Protein AF-A0AAU7B2E7-F1 (afdb_monomer)

Structure (mmCIF, N/CA/C/O backbone):
data_AF-A0AAU7B2E7-F1
#
_entry.id   AF-A0AAU7B2E7-F1
#
loop_
_atom_site.group_PDB
_atom_site.id
_atom_site.type_symbol
_atom_site.label_atom_id
_atom_site.label_alt_id
_atom_site.label_comp_id
_atom_site.label_asym_id
_atom_site.label_entity_id
_atom_site.label_seq_id
_atom_site.pdbx_PDB_ins_code
_atom_site.Cartn_x
_atom_site.Cartn_y
_atom_site.Cartn_z
_atom_site.occupancy
_atom_site.B_iso_or_equiv
_atom_site.auth_seq_id
_atom_site.auth_comp_id
_atom_site.auth_asym_id
_atom_site.auth_atom_id
_atom_site.pdbx_PDB_model_num
ATOM 1 N N . MET A 1 1 ? -17.124 -9.472 49.227 1.00 40.75 1 MET A N 1
ATOM 2 C CA . MET A 1 1 ? -16.276 -9.203 48.047 1.00 40.75 1 MET A CA 1
ATOM 3 C C . MET A 1 1 ? -17.217 -8.929 46.895 1.00 40.75 1 MET A C 1
ATOM 5 O O . MET A 1 1 ? -17.703 -9.855 46.265 1.00 40.75 1 MET A O 1
ATOM 9 N N . THR A 1 2 ? -17.604 -7.669 46.744 1.00 43.66 2 THR A N 1
ATOM 10 C CA . THR A 1 2 ? -18.635 -7.241 45.796 1.00 43.66 2 THR A CA 1
ATOM 11 C C . THR A 1 2 ? -17.890 -6.698 44.585 1.00 43.66 2 THR A C 1
ATOM 13 O O . THR A 1 2 ? -17.162 -5.718 44.721 1.00 43.66 2 THR A O 1
ATOM 16 N N . ASN A 1 3 ? -17.969 -7.394 43.449 1.00 48.28 3 ASN A N 1
ATOM 17 C CA . ASN A 1 3 ? -17.273 -7.023 42.218 1.00 48.28 3 ASN A CA 1
ATOM 18 C C . ASN A 1 3 ? -17.810 -5.683 41.703 1.00 48.28 3 ASN A C 1
ATOM 20 O O . ASN A 1 3 ? -18.786 -5.637 40.966 1.00 48.28 3 ASN A O 1
ATOM 24 N N . ALA A 1 4 ? -17.159 -4.592 42.095 1.00 51.28 4 ALA A N 1
ATOM 25 C CA . ALA A 1 4 ? -17.417 -3.238 41.614 1.00 51.28 4 ALA A CA 1
ATOM 26 C C . ALA A 1 4 ? -16.805 -2.988 40.2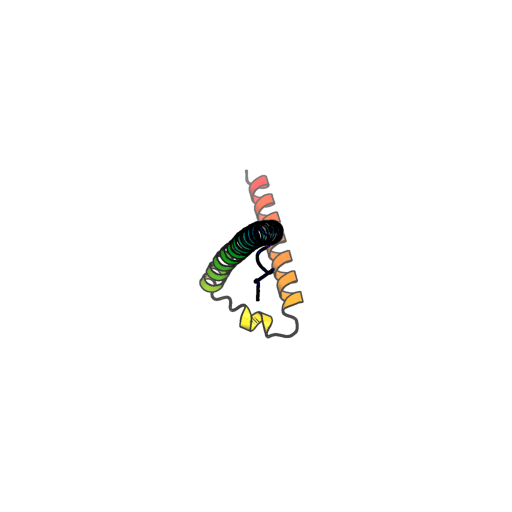17 1.00 51.28 4 ALA A C 1
ATOM 28 O O . ALA A 1 4 ? -16.283 -1.908 39.970 1.00 51.28 4 ALA A O 1
ATOM 29 N N . HIS A 1 5 ? -16.816 -3.994 39.334 1.00 55.50 5 HIS A N 1
ATOM 30 C CA . HIS A 1 5 ? -16.115 -3.951 38.041 1.00 55.50 5 HIS A CA 1
ATOM 31 C C . HIS A 1 5 ? -17.034 -3.904 36.812 1.00 55.50 5 HIS A C 1
ATOM 33 O O . HIS A 1 5 ? -16.524 -3.756 35.713 1.00 55.50 5 HIS A O 1
ATOM 39 N N . ASP A 1 6 ? -18.358 -3.974 36.969 1.00 61.84 6 ASP A N 1
ATOM 40 C CA . ASP A 1 6 ? -19.297 -3.763 35.857 1.00 61.84 6 ASP A CA 1
ATOM 41 C C . ASP A 1 6 ? -20.097 -2.486 36.108 1.00 61.84 6 ASP A C 1
ATOM 43 O O . ASP A 1 6 ? -21.253 -2.510 36.534 1.00 61.84 6 ASP A O 1
ATOM 47 N N . ASN A 1 7 ? -19.453 -1.340 35.889 1.00 67.56 7 ASN A N 1
ATOM 48 C CA . ASN A 1 7 ? -20.177 -0.084 35.774 1.00 67.56 7 ASN A CA 1
ATOM 49 C C . ASN A 1 7 ? -20.796 -0.064 34.364 1.00 67.56 7 ASN A C 1
ATOM 51 O O . ASN A 1 7 ? -20.046 -0.031 33.387 1.00 67.56 7 ASN A O 1
ATOM 55 N N . PRO A 1 8 ? -22.132 -0.127 34.205 1.00 73.06 8 PRO A N 1
ATOM 56 C CA . PRO A 1 8 ? -22.766 -0.237 32.887 1.00 73.06 8 PRO A CA 1
ATOM 57 C C . PRO A 1 8 ? -22.359 0.894 31.927 1.00 73.06 8 PRO A C 1
ATOM 59 O O . PRO A 1 8 ? -22.296 0.676 30.721 1.00 73.06 8 PRO A O 1
ATOM 62 N N . SER A 1 9 ? -21.977 2.058 32.459 1.00 84.75 9 SER A N 1
ATOM 63 C CA . SER A 1 9 ? -21.425 3.178 31.691 1.00 84.75 9 SER A CA 1
ATOM 64 C C . SER A 1 9 ? -20.061 2.883 31.056 1.00 84.75 9 SER A C 1
ATOM 66 O O . SER A 1 9 ? -19.804 3.302 29.932 1.00 84.75 9 SER A O 1
ATOM 68 N N . GLU A 1 10 ? -19.183 2.142 31.731 1.00 88.19 10 GLU A N 1
ATOM 69 C CA . GLU A 1 10 ? -17.870 1.756 31.204 1.00 88.19 10 GLU A CA 1
ATOM 70 C C . GLU A 1 10 ? -18.020 0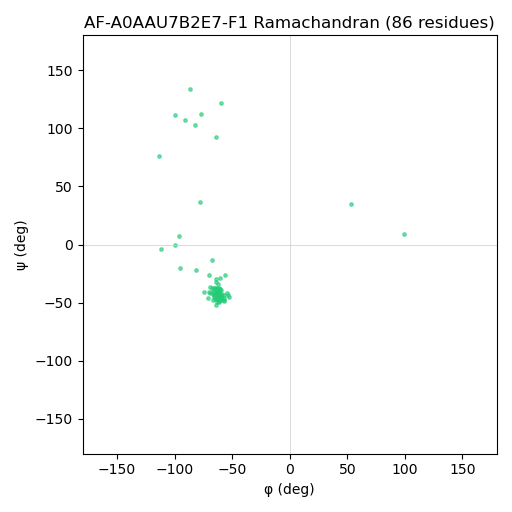.735 30.075 1.00 88.19 10 GLU A C 1
ATOM 72 O O . GLU A 1 10 ? -17.393 0.860 29.023 1.00 88.19 10 GLU A O 1
ATOM 77 N N . VAL A 1 11 ? -18.938 -0.220 30.245 1.00 91.50 11 VAL A N 1
ATOM 78 C CA . VAL A 1 11 ? -19.292 -1.188 29.200 1.00 91.50 11 VAL A CA 1
ATOM 79 C C . VAL A 1 11 ? -19.868 -0.482 27.969 1.00 91.50 11 VAL A C 1
ATOM 81 O O . VAL A 1 11 ? -19.537 -0.846 26.840 1.00 91.50 11 VAL A O 1
ATOM 84 N N . GLU A 1 12 ? -20.707 0.536 28.153 1.00 92.94 12 GLU A N 1
ATOM 85 C CA . GLU A 1 12 ? -21.249 1.342 27.053 1.00 92.94 12 GLU A CA 1
ATOM 86 C C . GLU A 1 12 ? -20.164 2.140 26.320 1.00 92.94 12 GLU A C 1
ATOM 88 O O . GLU A 1 12 ? -20.129 2.121 25.087 1.00 92.94 12 GLU A O 1
ATOM 93 N N . ILE A 1 13 ? -19.237 2.768 27.052 1.00 94.00 13 ILE A N 1
ATOM 94 C CA . ILE A 1 13 ? -18.092 3.488 26.471 1.00 94.00 13 ILE A CA 1
ATOM 95 C C . ILE A 1 13 ? -17.217 2.536 25.651 1.00 94.00 13 ILE A C 1
ATOM 97 O O . ILE A 1 13 ? -16.864 2.842 24.510 1.00 94.00 13 ILE A O 1
ATOM 101 N N . LEU A 1 14 ? -16.902 1.360 26.196 1.00 95.38 14 LEU A N 1
ATOM 102 C CA . LEU A 1 14 ? -16.092 0.362 25.501 1.00 95.38 14 LEU A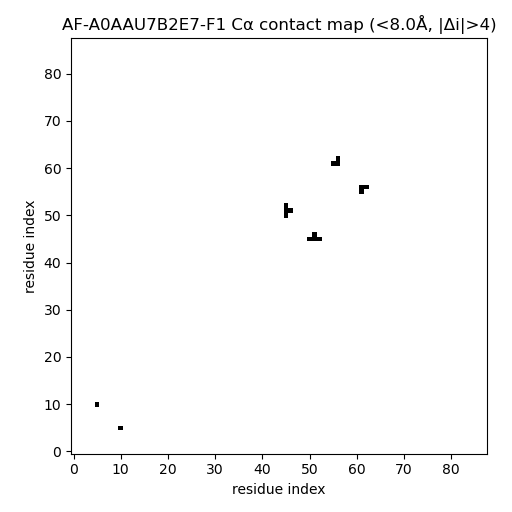 CA 1
ATOM 103 C C . LEU A 1 14 ? -16.786 -0.155 24.241 1.00 95.38 14 LEU A C 1
ATOM 105 O O . LEU A 1 14 ? -16.142 -0.281 23.203 1.00 95.38 14 LEU A O 1
ATOM 109 N N . ARG A 1 15 ? -18.100 -0.405 24.285 1.00 96.00 15 ARG A N 1
ATOM 110 C CA . ARG A 1 15 ? -18.868 -0.812 23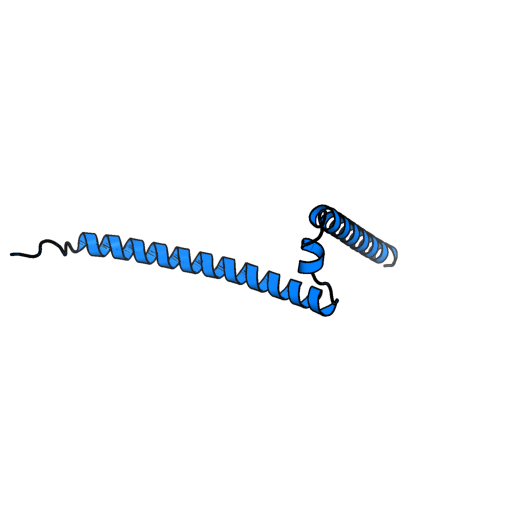.095 1.00 96.00 15 ARG A CA 1
ATOM 111 C C . ARG A 1 15 ? -18.882 0.270 22.023 1.00 96.00 15 ARG A C 1
ATOM 113 O O . ARG A 1 15 ? -18.734 -0.058 20.849 1.00 96.00 15 ARG A O 1
ATOM 120 N N . ALA A 1 16 ? -19.033 1.536 22.410 1.00 95.62 16 ALA A N 1
ATOM 121 C CA . ALA A 1 16 ? -18.963 2.651 21.472 1.00 95.62 16 ALA A CA 1
ATOM 122 C C . ALA A 1 16 ? -17.583 2.725 20.803 1.00 95.62 16 ALA A C 1
ATOM 124 O O . ALA A 1 16 ? -17.497 2.868 19.585 1.00 95.62 16 ALA A O 1
ATOM 125 N N . HIS A 1 17 ? -16.512 2.543 21.578 1.00 96.56 17 HIS A N 1
ATOM 126 C CA . HIS A 1 17 ? -15.154 2.537 21.046 1.00 96.56 17 HIS A CA 1
ATOM 127 C C . HIS A 1 17 ? -14.876 1.333 20.133 1.00 96.56 17 HIS A C 1
ATOM 129 O O . HIS A 1 17 ? -14.275 1.485 19.073 1.00 96.56 17 HIS A O 1
ATOM 135 N N . VAL A 1 18 ? -15.356 0.138 20.490 1.00 98.00 18 VAL A N 1
ATOM 136 C CA . VAL A 1 18 ? -15.261 -1.047 19.622 1.00 98.00 18 VAL A CA 1
ATOM 137 C C . VAL A 1 18 ? -16.006 -0.812 18.311 1.00 98.00 18 VAL A C 1
ATOM 139 O O . VAL A 1 18 ? -15.440 -1.060 17.251 1.00 98.00 18 VAL A O 1
ATOM 142 N N . ALA A 1 19 ? -17.224 -0.268 18.360 1.00 97.44 19 ALA A N 1
ATOM 143 C CA . ALA A 1 19 ? -17.989 0.048 17.156 1.00 97.44 19 ALA A CA 1
ATOM 144 C C . ALA A 1 19 ? -17.262 1.068 16.260 1.00 97.44 19 ALA A C 1
ATOM 146 O O . ALA A 1 19 ? -17.269 0.939 15.036 1.00 97.44 19 ALA A O 1
ATOM 147 N N . GLU A 1 20 ? -16.601 2.062 16.857 1.00 97.38 20 GLU A N 1
ATOM 148 C CA . GLU A 1 20 ? -15.759 3.015 16.131 1.00 97.38 20 GLU A CA 1
ATOM 149 C C . GLU A 1 20 ? -14.569 2.316 15.450 1.00 97.38 20 GLU A C 1
ATOM 151 O O . GLU A 1 20 ? -14.342 2.498 14.252 1.00 97.38 20 GLU A O 1
ATOM 156 N N . LEU A 1 21 ? -13.834 1.475 16.180 1.00 98.44 21 LEU A N 1
ATOM 157 C CA . LEU A 1 21 ? -12.688 0.738 15.644 1.00 98.44 21 LEU A CA 1
ATOM 158 C C . LEU A 1 21 ? -13.091 -0.252 14.546 1.00 98.44 21 LEU A C 1
ATOM 160 O O . LEU A 1 21 ? -12.389 -0.376 13.544 1.00 98.44 21 LEU A O 1
ATOM 164 N N . GLU A 1 22 ? -14.229 -0.928 14.688 1.00 98.50 22 GLU A N 1
ATOM 165 C CA . GLU A 1 22 ? -14.773 -1.817 13.660 1.00 98.50 22 GLU A CA 1
ATOM 166 C C . GLU A 1 22 ? -15.105 -1.052 12.374 1.00 98.50 22 GLU A C 1
ATOM 168 O O . GLU A 1 22 ? -14.807 -1.529 11.274 1.00 98.50 22 GLU A O 1
ATOM 173 N N . GLN A 1 23 ? -15.655 0.163 12.487 1.00 98.25 23 GLN A N 1
ATOM 174 C CA . GLN A 1 23 ? -15.884 1.025 11.325 1.00 98.25 23 GLN A CA 1
ATOM 175 C C . GLN A 1 23 ? -14.573 1.444 10.656 1.00 98.25 23 GLN A C 1
ATOM 177 O O . GLN A 1 23 ? -14.466 1.375 9.427 1.00 98.25 23 GLN A O 1
ATOM 182 N N . GLN A 1 24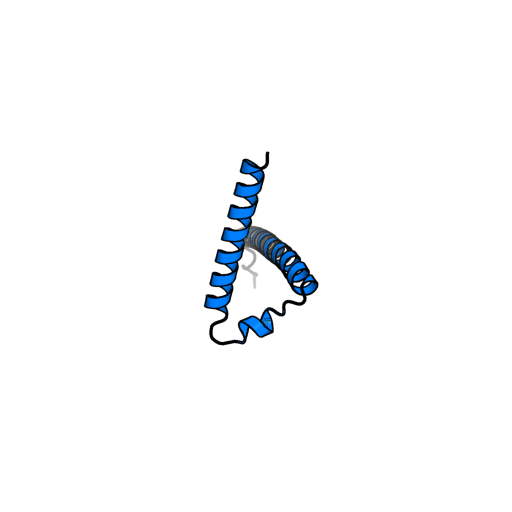 ? -13.567 1.837 11.442 1.00 98.12 24 GLN A N 1
ATOM 183 C CA . GLN A 1 24 ? -12.246 2.192 10.918 1.00 98.12 24 GLN A CA 1
ATOM 184 C C . GLN A 1 24 ? -11.581 0.999 10.216 1.00 98.12 24 GLN A C 1
ATOM 186 O O . GLN A 1 24 ? -11.067 1.142 9.104 1.00 98.12 24 GLN A O 1
ATOM 191 N N . LEU A 1 25 ? -11.656 -0.194 10.812 1.00 98.38 25 LEU A N 1
ATOM 192 C CA . LEU A 1 25 ? -11.121 -1.425 10.234 1.00 98.38 25 LEU A CA 1
ATOM 193 C C . LEU A 1 25 ? -11.829 -1.786 8.923 1.00 98.38 25 LEU A C 1
ATOM 195 O O . LEU A 1 25 ? -11.174 -2.155 7.944 1.00 98.38 25 LEU A O 1
ATOM 199 N N . ALA A 1 26 ? -13.156 -1.645 8.871 1.00 98.19 26 ALA A N 1
ATOM 200 C CA . ALA A 1 26 ? -13.926 -1.883 7.656 1.00 98.19 26 ALA A CA 1
ATOM 201 C C . ALA A 1 26 ? -13.518 -0.919 6.529 1.00 98.19 26 ALA A C 1
ATOM 203 O O . ALA A 1 26 ? -13.350 -1.346 5.384 1.00 98.19 26 ALA A O 1
ATOM 204 N N . GLU A 1 27 ? -13.309 0.364 6.837 1.00 98.12 27 GLU A N 1
ATOM 205 C CA . GLU A 1 27 ? -12.842 1.353 5.860 1.00 98.12 27 GLU A CA 1
ATOM 206 C C . GLU A 1 27 ? -11.417 1.054 5.379 1.00 98.12 27 GLU A C 1
ATOM 208 O O . GLU A 1 27 ? -11.158 1.022 4.173 1.00 98.12 27 GLU A O 1
ATOM 213 N N . GLN A 1 28 ? -10.501 0.737 6.295 1.00 98.31 28 GLN A N 1
ATOM 214 C CA . GLN A 1 28 ? -9.132 0.370 5.942 1.00 98.31 28 GLN A CA 1
ATOM 215 C C . GLN A 1 28 ? -9.085 -0.899 5.078 1.00 98.31 28 GLN A C 1
ATOM 217 O O . GLN A 1 28 ? -8.309 -0.968 4.118 1.00 98.31 28 GLN A O 1
ATOM 222 N N . SER A 1 29 ? -9.942 -1.883 5.367 1.00 98.00 29 SER A N 1
ATOM 223 C CA . SER A 1 29 ? -10.083 -3.098 4.562 1.00 98.00 29 SER A CA 1
ATOM 224 C C . SER A 1 29 ? -10.583 -2.775 3.153 1.00 98.00 29 SER A C 1
ATOM 226 O O . SER A 1 29 ? -9.974 -3.206 2.171 1.00 98.00 29 SER A O 1
ATOM 228 N N . ARG A 1 30 ? -11.621 -1.935 3.018 1.00 98.12 30 ARG A N 1
ATOM 229 C CA . ARG A 1 30 ? -12.112 -1.465 1.710 1.00 98.12 30 ARG A CA 1
ATOM 230 C C . ARG A 1 30 ? -11.016 -0.766 0.906 1.00 98.12 30 ARG A C 1
ATOM 232 O O . ARG A 1 30 ? -10.805 -1.102 -0.263 1.00 98.12 30 ARG A O 1
ATOM 239 N N . ALA A 1 31 ? -10.294 0.166 1.525 1.00 97.62 31 ALA A N 1
ATOM 240 C CA . ALA A 1 31 ? -9.213 0.904 0.878 1.00 97.62 31 ALA A CA 1
ATOM 241 C C . ALA A 1 31 ? -8.077 -0.027 0.423 1.00 97.62 31 ALA A C 1
ATOM 243 O O . ALA A 1 31 ? -7.617 0.057 -0.722 1.00 97.62 31 ALA A O 1
ATOM 244 N N . THR A 1 32 ? -7.672 -0.959 1.289 1.00 98.00 32 THR A N 1
ATOM 245 C CA . THR A 1 32 ? -6.648 -1.970 0.993 1.00 98.00 32 THR A CA 1
ATOM 246 C C . THR A 1 32 ? -7.071 -2.864 -0.165 1.00 98.00 32 THR A C 1
ATOM 248 O O . THR A 1 32 ? -6.328 -2.998 -1.137 1.00 98.00 32 THR A O 1
ATOM 251 N N . ASN A 1 33 ? -8.289 -3.404 -0.126 1.00 97.31 33 ASN A N 1
ATOM 252 C CA . ASN A 1 33 ? -8.821 -4.267 -1.180 1.00 97.31 33 ASN A CA 1
ATOM 253 C C . ASN A 1 33 ? -8.875 -3.543 -2.529 1.00 97.31 33 ASN A C 1
ATOM 255 O O . ASN A 1 33 ? -8.508 -4.114 -3.556 1.00 97.31 33 ASN A O 1
ATOM 259 N N . ALA A 1 34 ? -9.240 -2.259 -2.538 1.00 97.25 34 ALA A N 1
ATOM 260 C CA . ALA A 1 34 ? -9.221 -1.450 -3.750 1.00 97.25 34 ALA A CA 1
ATOM 261 C C . ALA A 1 34 ? -7.795 -1.253 -4.303 1.00 97.25 34 ALA A C 1
ATOM 263 O O . ALA A 1 34 ? -7.598 -1.242 -5.521 1.00 97.25 34 ALA A O 1
ATOM 264 N N . ILE A 1 35 ? -6.786 -1.096 -3.439 1.00 97.12 35 ILE A N 1
ATOM 265 C CA . ILE A 1 35 ? -5.377 -1.029 -3.854 1.00 97.12 35 ILE A CA 1
ATOM 266 C C . ILE A 1 35 ? -4.926 -2.375 -4.427 1.00 97.12 35 ILE A C 1
ATOM 268 O O . ILE A 1 35 ? -4.343 -2.396 -5.511 1.00 97.12 35 ILE A O 1
ATOM 272 N N . VAL A 1 36 ? -5.223 -3.480 -3.739 1.00 97.19 36 VAL A N 1
ATOM 273 C CA . VAL A 1 36 ? -4.856 -4.837 -4.165 1.00 97.19 36 VAL A CA 1
ATOM 274 C C . VAL A 1 36 ? -5.471 -5.165 -5.520 1.00 97.19 36 VAL A C 1
ATOM 276 O O . VAL A 1 36 ? -4.736 -5.557 -6.420 1.00 97.19 36 VAL A O 1
ATOM 279 N N . ALA A 1 37 ? -6.766 -4.912 -5.719 1.00 95.12 37 ALA A N 1
ATOM 280 C CA . ALA A 1 37 ? -7.440 -5.153 -6.995 1.00 95.12 37 ALA A CA 1
ATOM 281 C C . ALA A 1 37 ? -6.777 -4.386 -8.155 1.00 95.12 37 ALA A C 1
ATOM 283 O O . ALA A 1 37 ? -6.466 -4.959 -9.200 1.00 95.12 37 ALA A O 1
ATOM 284 N N . ARG A 1 38 ? -6.463 -3.095 -7.954 1.00 93.81 38 ARG A N 1
ATOM 285 C CA . ARG A 1 38 ? -5.738 -2.290 -8.957 1.00 93.81 38 ARG A CA 1
ATOM 286 C C . ARG A 1 38 ? -4.322 -2.800 -9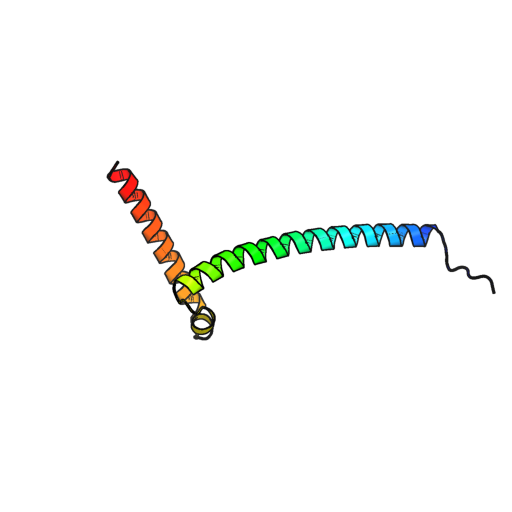.216 1.00 93.81 38 ARG A C 1
ATOM 288 O O . ARG A 1 38 ? -3.797 -2.610 -10.313 1.00 93.81 38 ARG A O 1
ATOM 295 N N . SER A 1 39 ? -3.666 -3.368 -8.210 1.00 91.88 39 SER A N 1
ATOM 296 C CA . SER A 1 39 ? -2.333 -3.954 -8.354 1.00 91.88 39 SER A CA 1
ATOM 297 C C . SER A 1 39 ? -2.386 -5.290 -9.091 1.00 91.88 39 SER A C 1
ATOM 299 O O . SER A 1 39 ? -1.571 -5.499 -9.983 1.00 91.88 39 SER A O 1
ATOM 301 N N . GLN A 1 40 ? -3.376 -6.139 -8.806 1.00 93.62 40 GLN A N 1
ATOM 302 C CA . GLN A 1 40 ? -3.600 -7.411 -9.500 1.00 93.62 40 GLN A CA 1
ATOM 303 C C . GLN A 1 40 ? -3.849 -7.206 -10.995 1.00 93.62 40 GLN A C 1
ATOM 305 O O . GLN A 1 40 ? -3.226 -7.876 -11.812 1.00 93.62 40 GLN A O 1
ATOM 310 N N . GLU A 1 41 ? -4.674 -6.225 -11.374 1.00 91.31 41 GLU A N 1
ATOM 311 C CA . GLU A 1 41 ? -4.886 -5.894 -12.788 1.00 91.31 41 GLU A CA 1
ATOM 312 C C . GLU A 1 41 ? -3.568 -5.507 -13.481 1.00 91.31 41 GLU A C 1
ATOM 314 O O . GLU A 1 41 ? -3.278 -5.942 -14.595 1.00 91.31 41 GLU A O 1
ATOM 319 N N . LYS A 1 42 ? -2.727 -4.704 -12.817 1.00 88.50 42 LYS A N 1
ATOM 320 C CA . LYS A 1 42 ? -1.423 -4.305 -13.366 1.00 88.50 42 LYS A CA 1
ATOM 321 C C . LYS A 1 42 ? -0.464 -5.487 -13.476 1.00 88.50 42 LYS A C 1
ATOM 323 O O . LYS A 1 42 ? 0.220 -5.584 -14.491 1.00 88.50 42 LYS A O 1
ATOM 328 N N . LEU A 1 43 ? -0.413 -6.351 -12.462 1.00 89.25 43 LEU A N 1
ATOM 329 C CA . LEU A 1 43 ? 0.423 -7.553 -12.462 1.00 89.25 43 LEU A CA 1
ATOM 330 C C . LEU A 1 43 ? 0.015 -8.501 -13.587 1.00 89.25 43 LEU A C 1
ATOM 332 O O . LEU A 1 43 ? 0.882 -8.915 -14.346 1.00 89.25 43 LEU A O 1
ATOM 336 N N . TYR A 1 44 ? -1.286 -8.714 -13.796 1.00 88.62 44 TYR A N 1
ATOM 337 C CA . TYR A 1 44 ? -1.793 -9.497 -14.925 1.00 88.62 44 TYR A CA 1
ATOM 338 C C . TYR A 1 44 ? -1.235 -9.005 -16.271 1.00 88.62 44 TYR A C 1
ATOM 340 O O . TYR A 1 44 ? -0.784 -9.796 -17.101 1.00 88.62 44 TYR A O 1
ATOM 348 N N . TRP A 1 45 ? -1.219 -7.687 -16.499 1.00 86.06 45 TRP A N 1
ATOM 349 C CA . TRP A 1 45 ? -0.649 -7.124 -17.727 1.00 86.06 45 TRP A CA 1
ATOM 350 C C . TRP A 1 45 ? 0.870 -7.292 -17.822 1.00 86.06 45 TRP A C 1
ATOM 352 O O . TRP A 1 45 ? 1.381 -7.519 -18.919 1.00 86.06 45 TRP A O 1
ATOM 362 N N . LEU A 1 46 ? 1.588 -7.175 -16.702 1.00 88.19 46 LEU A N 1
ATOM 363 C CA . LEU A 1 46 ? 3.036 -7.393 -16.657 1.00 88.19 46 LEU A CA 1
ATOM 364 C C . LEU A 1 46 ? 3.382 -8.850 -16.975 1.00 88.19 46 LEU A C 1
ATOM 366 O O . LEU A 1 46 ? 4.212 -9.092 -17.850 1.00 88.19 46 LEU A O 1
ATOM 370 N N . GLU A 1 47 ? 2.685 -9.800 -16.354 1.00 87.94 47 GLU A N 1
ATOM 371 C CA . GLU A 1 47 ? 2.818 -11.234 -16.622 1.00 87.94 47 GLU A CA 1
ATOM 372 C C . GLU A 1 47 ? 2.497 -11.556 -18.081 1.00 87.94 47 GLU A C 1
ATOM 374 O O . GLU A 1 47 ? 3.270 -12.232 -18.760 1.00 87.94 47 GLU A O 1
ATOM 379 N N . ARG A 1 48 ? 1.411 -10.993 -18.624 1.00 89.31 48 ARG A N 1
ATOM 380 C CA . ARG A 1 48 ? 1.043 -11.192 -20.032 1.00 89.31 48 ARG A CA 1
ATOM 381 C C . ARG A 1 48 ? 2.118 -10.700 -21.004 1.00 89.31 48 ARG A C 1
ATOM 383 O O . ARG A 1 48 ? 2.242 -11.245 -22.101 1.00 89.31 48 ARG A O 1
ATOM 390 N N . TRP A 1 49 ? 2.903 -9.696 -20.625 1.00 89.25 49 TRP A N 1
ATOM 391 C CA . TRP A 1 49 ? 4.037 -9.195 -21.407 1.00 89.25 49 TRP A CA 1
ATOM 392 C C . TRP A 1 49 ? 5.386 -9.794 -20.988 1.00 89.25 49 TRP A C 1
ATOM 394 O O . TRP A 1 49 ? 6.412 -9.364 -21.511 1.00 89.25 49 TRP A O 1
ATOM 404 N N . HIS A 1 50 ? 5.388 -10.789 -20.093 1.00 85.00 50 HIS A N 1
ATOM 405 C CA . HIS A 1 50 ? 6.588 -11.426 -19.538 1.00 85.00 50 HIS A CA 1
ATOM 406 C C . HIS A 1 50 ? 7.579 -10.411 -18.937 1.00 85.00 50 HIS A C 1
ATOM 408 O O . HIS A 1 50 ? 8.798 -10.567 -19.030 1.00 85.00 50 HIS A O 1
ATOM 414 N N . ILE A 1 51 ? 7.057 -9.339 -18.335 1.00 83.38 51 ILE A N 1
ATOM 415 C CA . ILE A 1 51 ? 7.855 -8.320 -17.656 1.00 83.38 51 ILE A CA 1
ATOM 416 C C . ILE A 1 51 ? 7.992 -8.718 -16.190 1.00 83.38 51 ILE A C 1
ATOM 418 O O .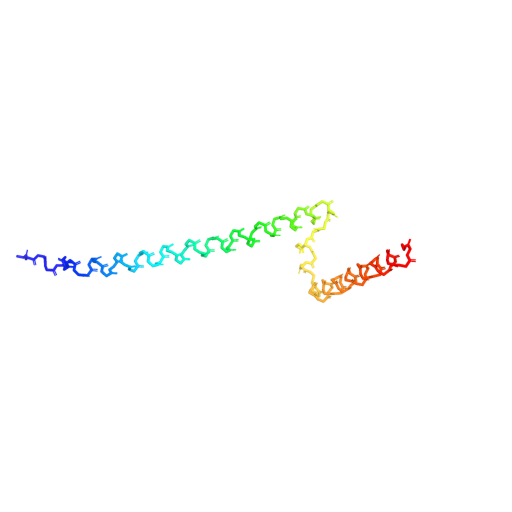 ILE A 1 51 ? 7.055 -8.581 -15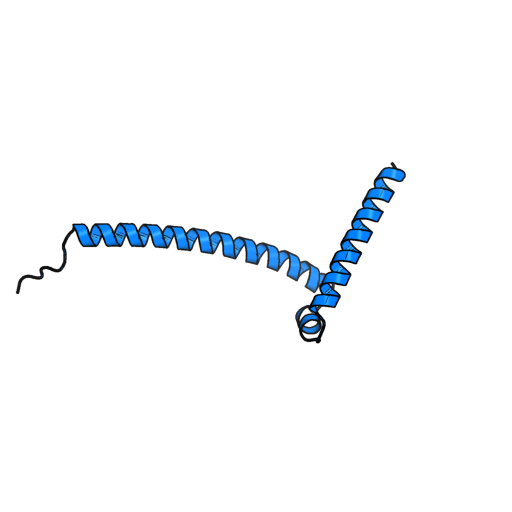.408 1.00 83.38 51 ILE A O 1
ATOM 422 N N . ASP A 1 52 ? 9.188 -9.160 -15.821 1.00 83.44 52 ASP A N 1
ATOM 423 C CA . ASP A 1 52 ? 9.553 -9.449 -14.438 1.00 83.44 52 ASP A CA 1
ATOM 424 C C . ASP A 1 52 ? 9.949 -8.150 -13.717 1.00 83.44 52 ASP A C 1
ATOM 426 O O . ASP A 1 52 ? 11.031 -7.589 -13.935 1.00 83.44 52 ASP A O 1
ATOM 430 N N . LEU A 1 53 ? 9.032 -7.640 -12.890 1.00 79.56 53 LEU A N 1
ATOM 431 C CA . LEU A 1 53 ? 9.242 -6.410 -12.134 1.00 79.56 53 LEU A CA 1
ATOM 432 C C . LEU A 1 53 ? 10.300 -6.587 -11.043 1.00 79.56 53 LEU A C 1
ATOM 434 O O . LEU A 1 53 ? 11.086 -5.664 -10.835 1.00 79.56 53 LEU A O 1
ATOM 438 N N . ASP A 1 54 ? 10.370 -7.748 -10.396 1.00 83.56 54 ASP A N 1
ATOM 439 C CA . ASP A 1 54 ? 11.321 -8.010 -9.314 1.00 83.56 54 ASP A CA 1
ATOM 440 C C . ASP A 1 54 ? 12.752 -7.993 -9.849 1.00 83.56 54 ASP A C 1
ATOM 442 O O . ASP A 1 54 ? 13.627 -7.315 -9.305 1.00 83.56 54 ASP A O 1
ATOM 446 N N . ARG A 1 55 ? 12.978 -8.619 -11.009 1.00 82.50 55 ARG A N 1
ATOM 447 C CA . ARG A 1 55 ? 14.267 -8.558 -11.711 1.00 82.50 55 ARG A CA 1
ATOM 448 C C . ARG A 1 55 ? 14.644 -7.142 -12.142 1.00 82.50 55 ARG A C 1
ATOM 450 O O . ARG A 1 55 ? 15.833 -6.815 -12.193 1.00 82.50 55 ARG A O 1
ATOM 457 N N . ILE A 1 56 ? 13.669 -6.307 -12.500 1.00 81.44 56 ILE A N 1
ATOM 458 C CA . ILE A 1 56 ? 13.915 -4.899 -12.841 1.00 81.44 56 ILE A CA 1
ATOM 459 C C . ILE A 1 56 ? 14.272 -4.109 -11.581 1.00 81.44 56 ILE A C 1
ATOM 461 O O . ILE A 1 56 ? 15.253 -3.368 -11.598 1.00 81.44 56 ILE A O 1
ATOM 465 N N . MET A 1 57 ? 13.517 -4.294 -10.498 1.00 82.44 57 MET A N 1
ATOM 466 C CA . MET A 1 57 ? 13.681 -3.585 -9.228 1.00 82.44 57 MET A CA 1
ATOM 467 C C . MET A 1 57 ? 14.951 -3.985 -8.472 1.00 82.44 57 MET A C 1
ATOM 469 O O . MET A 1 57 ? 15.512 -3.156 -7.761 1.00 82.44 57 MET A O 1
ATOM 473 N N . ALA A 1 58 ? 15.460 -5.199 -8.684 1.00 84.31 58 ALA A N 1
ATOM 474 C CA . ALA A 1 58 ? 16.728 -5.662 -8.124 1.00 84.31 58 ALA A CA 1
ATOM 475 C C . ALA A 1 58 ? 17.965 -4.934 -8.693 1.00 84.31 58 ALA A C 1
ATOM 477 O O . ALA A 1 58 ? 19.059 -5.056 -8.142 1.00 84.31 58 ALA A O 1
ATOM 478 N N . LYS A 1 59 ? 17.833 -4.183 -9.798 1.00 84.31 59 LYS A N 1
ATOM 479 C CA . LYS A 1 59 ? 18.957 -3.454 -10.403 1.00 84.31 59 LYS A CA 1
ATOM 480 C C . LYS A 1 59 ? 19.134 -2.071 -9.761 1.00 84.31 59 LYS A C 1
ATOM 482 O O . LYS A 1 59 ? 18.161 -1.315 -9.672 1.00 84.31 59 LYS A O 1
ATOM 487 N N . PRO A 1 60 ? 20.367 -1.661 -9.404 1.00 73.62 60 PRO A N 1
ATOM 488 C CA . PRO A 1 60 ? 20.624 -0.282 -9.000 1.00 73.62 60 PRO A CA 1
ATOM 489 C C . PRO A 1 60 ? 20.254 0.657 -10.159 1.00 73.62 60 PRO A C 1
ATOM 491 O O . PRO A 1 60 ? 20.748 0.508 -11.274 1.00 73.62 60 PRO A O 1
ATOM 494 N N . GLY A 1 61 ? 19.328 1.591 -9.917 1.00 76.62 61 GLY A N 1
ATOM 495 C CA . GLY A 1 61 ? 18.794 2.496 -10.946 1.00 76.62 61 GLY A CA 1
ATOM 496 C C . GLY A 1 61 ? 17.433 2.106 -11.542 1.00 76.62 61 GLY A C 1
ATOM 497 O O . GLY A 1 61 ? 16.975 2.760 -12.482 1.00 76.62 61 GLY A O 1
ATOM 498 N N . ALA A 1 62 ? 16.745 1.105 -10.983 1.00 78.81 62 ALA A N 1
ATOM 499 C CA . ALA A 1 62 ? 15.403 0.708 -11.416 1.00 78.81 62 ALA A CA 1
ATOM 500 C C . ALA A 1 62 ? 14.391 1.867 -11.419 1.00 78.81 62 ALA A C 1
ATOM 502 O O . ALA A 1 62 ? 13.630 2.023 -12.371 1.00 78.81 62 ALA A O 1
ATOM 503 N N . VAL A 1 63 ? 14.417 2.718 -10.388 1.00 79.06 63 VAL A N 1
ATOM 504 C CA . VAL A 1 63 ? 13.488 3.850 -10.237 1.00 79.06 63 VAL A CA 1
ATOM 505 C C . VAL A 1 63 ? 13.654 4.890 -11.364 1.00 79.06 63 VAL A C 1
ATOM 507 O O . VAL A 1 63 ? 12.660 5.179 -12.036 1.00 79.06 63 VAL A O 1
ATOM 510 N N . PRO A 1 64 ? 14.870 5.402 -11.661 1.00 80.12 64 PRO A N 1
ATOM 511 C CA . PRO A 1 64 ? 15.101 6.252 -12.832 1.00 80.12 64 PRO A CA 1
ATOM 512 C C . PRO A 1 64 ? 14.634 5.639 -14.159 1.00 80.12 64 PRO A C 1
ATOM 514 O O . PRO A 1 64 ? 14.006 6.324 -14.970 1.00 80.12 64 PRO A O 1
ATOM 517 N N . ALA A 1 65 ? 14.904 4.348 -14.383 1.00 78.00 65 ALA A N 1
ATOM 518 C CA . ALA A 1 65 ? 14.500 3.656 -15.606 1.00 78.00 65 ALA A CA 1
ATOM 519 C C . ALA A 1 65 ? 12.969 3.577 -15.738 1.00 78.00 65 ALA A C 1
ATOM 521 O O . ALA A 1 65 ? 12.415 3.825 -16.812 1.00 78.00 65 ALA A O 1
ATOM 522 N N . LEU A 1 66 ? 12.270 3.303 -14.635 1.00 78.88 66 LEU A N 1
ATOM 523 C CA . LEU A 1 66 ? 10.810 3.250 -14.590 1.00 78.88 66 LEU A CA 1
ATOM 524 C C . LEU A 1 66 ? 10.183 4.613 -14.917 1.00 78.88 66 LEU A C 1
ATOM 526 O O . LEU A 1 66 ? 9.212 4.687 -15.674 1.00 78.88 66 LEU A O 1
ATOM 530 N N . GLU A 1 67 ? 10.764 5.699 -14.408 1.00 81.25 67 GLU A N 1
ATOM 531 C CA . GLU A 1 67 ? 10.324 7.063 -14.719 1.00 81.25 67 GLU A CA 1
ATOM 532 C C . GLU A 1 67 ? 10.556 7.436 -16.190 1.00 81.25 67 GLU A C 1
ATOM 534 O O . GLU A 1 67 ? 9.681 8.035 -16.826 1.00 81.25 67 GLU A O 1
ATOM 539 N N . ALA A 1 68 ? 11.680 7.021 -16.782 1.00 79.12 68 ALA A N 1
ATOM 540 C CA . ALA A 1 68 ? 11.933 7.208 -18.211 1.00 79.12 68 ALA A CA 1
ATOM 541 C C . ALA A 1 68 ? 10.884 6.479 -19.074 1.00 79.12 68 ALA A C 1
ATOM 543 O O . ALA A 1 68 ? 10.319 7.065 -20.004 1.00 79.12 68 ALA A O 1
ATOM 544 N N . VAL A 1 69 ? 10.546 5.235 -18.721 1.00 82.06 69 VAL A N 1
ATOM 545 C CA . VAL A 1 69 ? 9.514 4.445 -19.414 1.00 82.06 69 VAL A CA 1
ATOM 546 C C . VAL A 1 69 ? 8.130 5.090 -19.286 1.00 82.06 69 VAL A C 1
ATOM 548 O O . VAL A 1 69 ? 7.395 5.173 -20.275 1.00 82.06 69 VAL A O 1
ATOM 551 N N . LYS A 1 70 ? 7.759 5.602 -18.102 1.00 82.00 70 LYS A N 1
ATOM 552 C CA . LYS A 1 70 ? 6.484 6.318 -17.907 1.00 82.00 70 LYS A CA 1
ATOM 553 C C . LYS A 1 70 ? 6.378 7.545 -18.814 1.00 82.00 70 LYS A C 1
ATOM 555 O O . LYS A 1 70 ? 5.343 7.724 -19.464 1.00 82.00 70 LYS A O 1
ATOM 560 N N . LYS A 1 71 ? 7.441 8.355 -18.898 1.00 82.50 71 LYS A N 1
ATOM 561 C CA . LYS A 1 71 ? 7.500 9.543 -19.769 1.00 82.50 71 LYS A CA 1
ATOM 562 C C . LYS A 1 71 ? 7.357 9.168 -21.245 1.00 82.50 71 LYS A C 1
ATOM 564 O O . LYS A 1 71 ? 6.521 9.747 -21.940 1.00 82.50 71 LYS A O 1
ATOM 569 N N . LEU A 1 72 ? 8.081 8.142 -21.697 1.00 83.75 72 LEU A N 1
ATOM 570 C CA . LEU A 1 72 ? 7.971 7.601 -23.057 1.00 83.75 72 LEU A CA 1
ATOM 571 C C . LEU A 1 72 ? 6.542 7.152 -23.384 1.00 83.75 72 LEU A C 1
ATOM 573 O O . LEU A 1 72 ? 5.980 7.548 -24.406 1.00 83.75 72 LEU A O 1
ATOM 577 N N . ARG A 1 73 ? 5.906 6.384 -22.490 1.00 83.44 73 ARG A N 1
ATOM 578 C CA . ARG A 1 73 ? 4.523 5.921 -22.684 1.00 83.44 73 ARG A CA 1
ATOM 579 C C . ARG A 1 73 ? 3.531 7.085 -22.772 1.00 83.44 73 ARG A C 1
ATOM 581 O O . ARG A 1 73 ? 2.583 7.022 -23.558 1.00 83.44 73 ARG A O 1
ATOM 588 N N . GLY A 1 74 ? 3.741 8.138 -21.979 1.00 82.38 74 GLY A N 1
ATOM 589 C CA . GLY A 1 74 ? 2.970 9.381 -22.047 1.00 82.38 74 GLY A CA 1
ATOM 590 C C . GLY A 1 74 ? 3.102 10.070 -23.406 1.00 82.38 74 GLY A C 1
ATOM 591 O O . GLY A 1 74 ? 2.088 10.374 -24.036 1.00 82.38 74 GLY A O 1
ATOM 592 N N . GLY A 1 75 ? 4.336 10.217 -23.899 1.00 84.25 75 GLY A N 1
ATOM 593 C CA . GLY A 1 75 ? 4.631 10.796 -25.213 1.00 84.25 75 GLY A CA 1
ATOM 594 C C . GLY A 1 75 ? 3.993 10.019 -26.366 1.00 84.25 75 GLY A C 1
ATOM 595 O O . GLY A 1 75 ? 3.312 10.607 -27.204 1.00 84.25 75 GLY A O 1
ATOM 596 N N . VAL A 1 76 ? 4.101 8.685 -26.364 1.00 87.12 76 VAL A N 1
ATOM 597 C CA . VAL A 1 76 ? 3.474 7.823 -27.386 1.00 87.12 76 VAL A CA 1
ATOM 598 C C . VAL A 1 76 ? 1.949 7.958 -27.376 1.00 87.12 76 VAL A C 1
ATOM 600 O O . VAL A 1 76 ? 1.322 8.039 -28.434 1.00 87.12 76 VAL A O 1
ATOM 603 N N . ARG A 1 77 ? 1.321 8.017 -26.193 1.00 86.19 77 ARG A N 1
ATOM 604 C CA . ARG A 1 77 ? -0.132 8.229 -26.083 1.00 86.19 77 ARG A CA 1
ATOM 605 C C . ARG A 1 77 ? -0.552 9.602 -26.602 1.00 86.19 77 ARG A C 1
ATOM 607 O O . ARG A 1 77 ? -1.547 9.683 -27.324 1.00 86.19 77 ARG A O 1
ATOM 614 N N . ALA A 1 78 ? 0.197 10.652 -26.273 1.00 85.50 78 ALA A N 1
ATOM 615 C CA . ALA A 1 78 ? -0.058 12.003 -26.764 1.00 85.50 78 ALA A CA 1
ATOM 616 C C . ALA A 1 78 ? 0.077 12.077 -28.293 1.00 85.50 78 ALA A C 1
ATOM 618 O O . ALA A 1 78 ? -0.844 12.544 -28.963 1.00 85.50 78 ALA A O 1
ATOM 619 N N . ALA A 1 79 ? 1.148 11.509 -28.851 1.00 88.44 79 ALA A N 1
ATOM 620 C CA . ALA A 1 79 ? 1.372 11.433 -30.293 1.00 88.44 79 ALA A CA 1
ATOM 621 C C . ALA A 1 79 ? 0.263 10.645 -31.009 1.00 88.44 79 ALA A C 1
ATOM 623 O O . ALA A 1 79 ? -0.271 11.095 -32.021 1.00 88.44 79 ALA A O 1
ATOM 624 N N . LYS A 1 80 ? -0.169 9.504 -30.452 1.00 89.00 80 LYS A N 1
ATOM 625 C CA . LYS A 1 80 ? -1.283 8.715 -31.005 1.00 89.00 80 LYS A CA 1
ATOM 626 C C . LYS A 1 80 ? -2.606 9.487 -30.975 1.00 89.00 80 LYS A C 1
ATOM 628 O O . LYS A 1 80 ? -3.393 9.375 -31.913 1.00 89.00 80 LYS A O 1
ATOM 633 N N . LYS A 1 81 ? -2.855 10.278 -29.925 1.00 88.06 81 LYS A N 1
ATOM 634 C CA . LYS A 1 81 ? -4.043 11.140 -29.811 1.00 88.06 81 LYS A CA 1
ATOM 635 C C . LYS A 1 81 ? -3.999 12.298 -30.812 1.00 88.06 81 LYS A C 1
ATOM 637 O O . LYS A 1 81 ? -5.018 12.574 -31.433 1.00 88.06 81 LYS A O 1
ATOM 642 N N . ALA A 1 82 ? -2.839 12.922 -31.005 1.00 90.31 82 ALA A N 1
ATOM 643 C CA . ALA A 1 82 ? -2.640 13.962 -32.013 1.00 90.31 82 ALA A CA 1
ATOM 644 C C . ALA A 1 82 ? -2.835 13.409 -33.433 1.00 90.31 82 ALA A C 1
ATOM 646 O O . ALA A 1 82 ? -3.628 13.952 -34.191 1.00 90.31 82 ALA A O 1
ATOM 647 N N . LYS A 1 83 ? -2.230 12.256 -33.754 1.00 91.19 83 LYS A N 1
ATOM 648 C CA . LYS A 1 83 ? -2.422 11.576 -35.044 1.00 91.19 83 LYS A CA 1
ATOM 649 C C . LYS A 1 83 ? -3.896 11.268 -35.321 1.00 91.19 83 LYS A C 1
ATOM 651 O O . LYS A 1 83 ? -4.360 11.508 -36.424 1.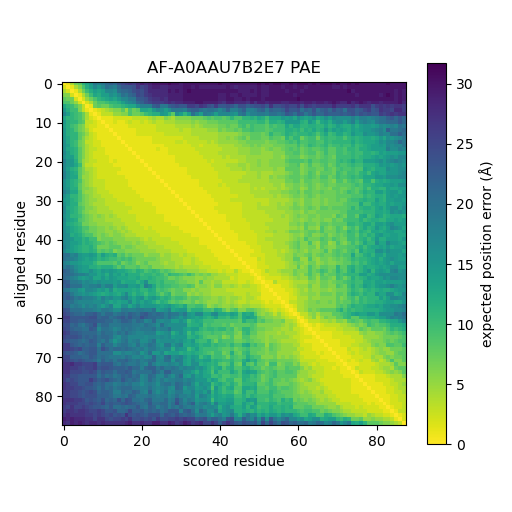00 91.19 83 LYS A O 1
ATOM 656 N N . ARG A 1 84 ? -4.648 10.773 -34.329 1.00 87.56 84 ARG A N 1
ATOM 657 C CA . ARG A 1 84 ? -6.096 10.514 -34.473 1.00 87.56 84 ARG A CA 1
ATOM 658 C C . ARG A 1 84 ? -6.925 11.775 -34.720 1.00 87.56 84 ARG A C 1
ATOM 660 O O . ARG A 1 84 ? -7.966 11.664 -35.342 1.00 87.56 84 ARG A O 1
ATOM 667 N N . ARG A 1 85 ? -6.489 12.932 -34.215 1.00 84.19 85 ARG A N 1
ATOM 668 C CA . ARG A 1 85 ? -7.151 14.231 -34.429 1.00 84.19 85 ARG A CA 1
ATOM 669 C C . ARG A 1 85 ? -6.801 14.886 -35.765 1.00 84.19 85 ARG A C 1
ATOM 671 O O . ARG A 1 85 ? -7.519 15.774 -36.178 1.00 84.19 85 ARG A O 1
ATOM 678 N N . LEU A 1 86 ? -5.674 14.506 -36.366 1.00 85.62 86 LEU A N 1
ATOM 679 C CA . LEU A 1 86 ? -5.219 15.013 -37.666 1.00 85.62 86 LEU A CA 1
ATOM 680 C C . LEU A 1 86 ? -5.631 14.100 -38.831 1.00 85.62 86 LEU A C 1
ATOM 682 O O . LEU A 1 86 ? -5.601 14.523 -39.977 1.00 85.62 86 LEU A O 1
ATOM 686 N N . ALA A 1 87 ? -5.947 12.836 -38.540 1.00 79.38 87 ALA A N 1
ATOM 687 C CA . ALA A 1 87 ? -6.394 11.840 -39.514 1.00 79.38 87 ALA A CA 1
ATOM 688 C C . ALA A 1 87 ? -7.923 11.643 -39.533 1.00 79.38 87 ALA A C 1
ATOM 690 O O . ALA A 1 87 ? -8.401 10.783 -40.268 1.00 79.38 87 ALA A O 1
ATOM 691 N N . GLY A 1 88 ? -8.656 12.373 -38.690 1.00 57.16 88 GLY A N 1
ATOM 692 C CA . GLY A 1 88 ? -10.113 12.505 -38.732 1.00 57.16 88 GLY A CA 1
ATOM 693 C C . GLY A 1 88 ? -10.461 13.954 -39.003 1.00 57.16 88 GLY A C 1
ATOM 694 O O . GLY A 1 88 ? -11.511 14.173 -39.636 1.00 57.16 88 GLY A O 1
#

Foldseek 3Di:
DDPPPCPVVVVVVVVVVVVVVVVVVVVVVVVVVVVVVVVVVVVVVCVVVVNDLVVLVPDVCSVVVVVVVVVVVVVVVVVVVVCVVVVD

Solvent-accessible surface area (backbone atoms only — not comparable to full-atom values): 5110 Å² total; per-residue (Å²): 139,78,82,86,77,78,52,69,68,57,57,51,52,50,51,53,50,50,54,50,50,52,51,52,50,51,50,52,49,53,56,49,51,55,52,49,54,59,47,50,58,52,47,53,54,30,57,74,67,70,51,61,60,66,73,46,60,72,39,95,62,32,67,66,54,51,52,52,51,53,53,51,53,50,50,54,52,51,52,53,52,51,49,56,65,75,75,104

Sequence (88 aa):
MTNAHDNPSEVEILRAHVAELEQQLAEQSRATNAIVARSQEKLYWLERWHIDLDRIMAKPGAVPALEAVKKLRGGVRAAKKAKRRLAG

pLDDT: mean 85.51, std 12.48, range [40.75, 98.5]

Organism: NCBI:txid2997339

Radius of gyration: 26.03 Å; Cα contacts (8 Å, |Δi|>4): 8; chains: 1; bounding box: 43×26×88 Å

Secondary structure (DSSP, 8-state):
---TT--HHHHHHHHHHHHHHHHHHHHHHHHHHHHHHHHHHHHHHHHHTT--HHHHHTSTTHHHHHHHHHHHHHHHHHHHHHHHHH--

Mean predicted aligned error: 10.65 Å